Protein AF-A0A2K5YBT8-F1 (afdb_monomer)

Nearest PDB structures (foldseek):
  3cdg-assembly2_F  TM=9.381E-01  e=1.094E-07  Homo sapiens
  3cii-assembly2_J  TM=9.583E-01  e=3.574E-07  Homo sapiens
  3ff7-assembly1_D  TM=8.486E-01  e=1.253E-03  Homo sapiens
  5tzn-assembly1_A  TM=7.793E-01  e=3.191E-03  Mus musculus
  4j6p-assembly1_A  TM=6.678E-01  e=1.109E-02  Homo sapiens

Organism: Mandrillus leucophaeus (NCBI:txid9568)

Radius of gyration: 11.76 Å; Cα contacts (8 Å, |Δi|>4): 121; chains: 1; bounding box: 25×25×30 Å

Secondary structure (DSSP, 8-state):
--HHHH-SEEEEEEE-SSTTSPPEETTSPBP-S--B--SSTT--EEEEETTEEEEE-TTS---B------

InterPro domains:
  IPR016186 C-type lectin-like/link domain superfamily [G3DSA:3.10.100.10] (1-69)
  IPR016187 C-type lectin fold [SSF56436] (4-69)
  IPR050919 NKG2/CD94 Natural Killer Receptors [PTHR22800] (1-69)

Structure (mmCIF, N/CA/C/O backbone):
data_AF-A0A2K5YBT8-F1
#
_entry.id   AF-A0A2K5YBT8-F1
#
loop_
_atom_site.group_PDB
_atom_site.id
_atom_site.type_symbol
_atom_site.label_atom_id
_atom_site.label_alt_id
_atom_site.label_comp_id
_atom_site.label_asym_id
_atom_site.label_entity_id
_atom_site.label_seq_id
_atom_site.pdbx_PDB_ins_code
_atom_site.Cartn_x
_atom_site.Cartn_y
_atom_site.Cartn_z
_atom_site.occupancy
_atom_site.B_iso_or_equiv
_atom_site.auth_seq_id
_atom_site.auth_comp_id
_atom_site.auth_asym_id
_atom_site.auth_atom_id
_atom_site.pdbx_PDB_model_num
ATOM 1 N N . LYS A 1 1 ? -2.553 -7.590 13.591 1.00 54.56 1 LYS A N 1
ATOM 2 C CA . LYS A 1 1 ? -3.159 -8.919 13.312 1.00 54.56 1 LYS A CA 1
ATOM 3 C C . LYS A 1 1 ? -4.691 -8.952 13.390 1.00 54.56 1 LYS A C 1
ATOM 5 O O . LYS A 1 1 ? -5.263 -9.852 12.804 1.00 54.56 1 LYS A O 1
ATOM 10 N N . PHE A 1 2 ? -5.366 -8.002 14.053 1.00 65.31 2 PHE A N 1
ATOM 11 C CA . PHE A 1 2 ? -6.837 -8.002 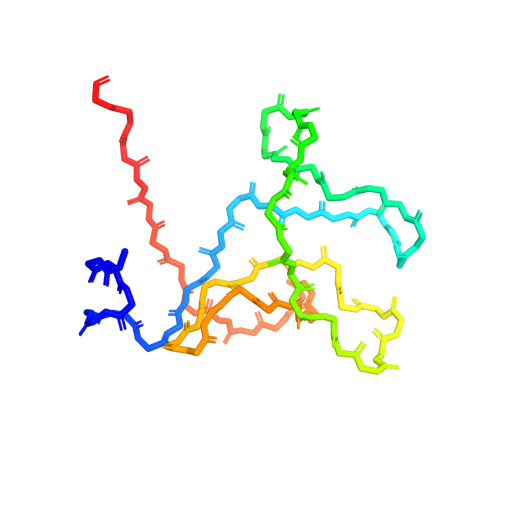14.138 1.00 65.31 2 PHE A CA 1
ATOM 12 C C . PHE A 1 2 ? -7.529 -7.760 12.782 1.00 65.31 2 PHE A C 1
ATOM 14 O O . PHE A 1 2 ? -8.404 -8.520 12.392 1.00 65.31 2 PHE A O 1
ATOM 21 N N . LEU A 1 3 ? -7.068 -6.769 12.008 1.00 69.31 3 LEU A N 1
ATOM 22 C CA . LEU A 1 3 ? -7.685 -6.419 10.720 1.00 69.31 3 LEU A CA 1
ATOM 23 C C . LEU A 1 3 ? -7.649 -7.557 9.688 1.00 69.31 3 LEU A C 1
ATOM 25 O O . LEU A 1 3 ? -8.620 -7.749 8.973 1.00 69.31 3 LEU A O 1
ATOM 29 N N . THR A 1 4 ? -6.580 -8.355 9.648 1.00 67.56 4 THR A N 1
ATOM 30 C CA . THR A 1 4 ? -6.454 -9.506 8.732 1.00 67.56 4 THR A CA 1
ATOM 31 C C . THR A 1 4 ? -7.375 -10.675 9.080 1.00 67.56 4 THR A C 1
ATOM 33 O O . THR A 1 4 ? -7.547 -11.562 8.255 1.00 67.56 4 THR A O 1
ATOM 36 N N . ALA A 1 5 ? -7.926 -10.713 10.299 1.00 68.38 5 ALA A N 1
ATOM 37 C CA . ALA A 1 5 ? -8.906 -11.722 10.699 1.00 68.38 5 ALA A CA 1
ATOM 38 C C . ALA A 1 5 ? -10.336 -11.351 10.269 1.00 68.38 5 ALA A C 1
ATOM 40 O O . ALA A 1 5 ? -11.191 -12.223 10.191 1.00 68.38 5 ALA A O 1
ATOM 41 N N . ILE A 1 6 ? -10.585 -10.066 9.998 1.00 74.31 6 ILE A N 1
ATOM 42 C CA . ILE A 1 6 ? -11.907 -9.532 9.638 1.00 74.31 6 ILE A CA 1
ATOM 43 C C . ILE A 1 6 ? -11.977 -9.216 8.142 1.00 74.31 6 ILE A C 1
ATOM 45 O O . ILE A 1 6 ? -13.026 -9.369 7.525 1.00 74.31 6 ILE A O 1
ATOM 49 N N . LEU A 1 7 ? -10.859 -8.790 7.550 1.00 80.38 7 LEU A N 1
ATOM 50 C CA . LEU A 1 7 ? -10.790 -8.328 6.171 1.00 80.38 7 LEU A CA 1
ATOM 51 C C . LEU A 1 7 ? -9.933 -9.286 5.333 1.00 80.38 7 LEU A C 1
ATOM 53 O O . LEU A 1 7 ? -8.730 -9.395 5.595 1.00 80.38 7 LEU A O 1
ATOM 57 N N . PRO A 1 8 ? -10.503 -9.948 4.307 1.00 83.75 8 PRO A N 1
ATOM 58 C CA . PRO A 1 8 ? -9.727 -10.803 3.409 1.00 83.75 8 PRO A CA 1
ATOM 59 C C . PRO A 1 8 ? -8.691 -9.991 2.616 1.00 83.75 8 PRO A C 1
ATOM 61 O O . PRO A 1 8 ? -7.545 -10.424 2.452 1.00 83.75 8 PRO A O 1
ATOM 64 N N . SER A 1 9 ? -9.074 -8.782 2.197 1.00 90.56 9 SER A N 1
ATOM 65 C CA . SER A 1 9 ? -8.216 -7.805 1.532 1.00 90.56 9 SER A CA 1
ATOM 66 C C . SER A 1 9 ? -8.715 -6.378 1.751 1.00 90.56 9 SER A C 1
ATOM 68 O O . SER A 1 9 ? -9.922 -6.152 1.825 1.00 90.56 9 SER A O 1
ATOM 70 N N . SER A 1 10 ? -7.803 -5.410 1.818 1.00 94.19 10 SER A N 1
ATOM 71 C CA . SER A 1 10 ? -8.151 -3.989 1.812 1.00 94.19 10 SER A CA 1
ATOM 72 C C . SER A 1 10 ? -7.017 -3.145 1.251 1.00 94.19 10 SER A C 1
ATOM 74 O O . SER A 1 10 ? -5.872 -3.337 1.658 1.00 94.19 10 SER A O 1
ATOM 76 N N . TRP A 1 11 ? -7.324 -2.141 0.431 1.00 96.56 11 TRP A N 1
ATOM 77 C CA . TRP A 1 11 ? -6.37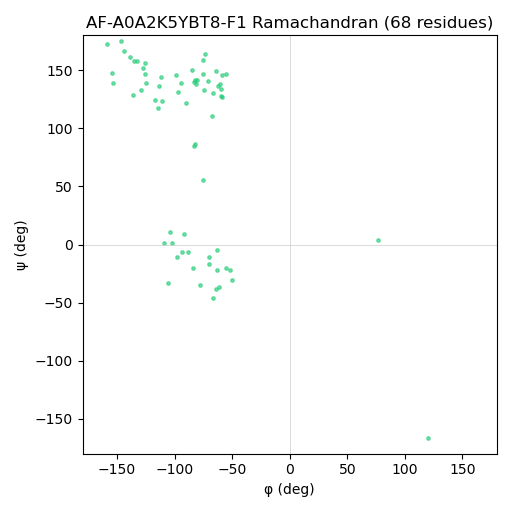6 -1.062 0.163 1.00 96.56 11 TRP A CA 1
ATOM 78 C C . TRP A 1 11 ? -5.923 -0.400 1.466 1.00 96.56 11 TRP A C 1
ATOM 80 O O . TRP A 1 11 ? -6.693 -0.296 2.431 1.00 96.56 11 TRP A O 1
ATOM 90 N N . ILE A 1 12 ? -4.667 0.044 1.481 1.00 95.62 12 ILE A N 1
ATOM 91 C CA . ILE A 1 12 ? -4.103 0.898 2.527 1.00 95.62 12 ILE A CA 1
ATOM 92 C C . ILE A 1 12 ? -3.487 2.143 1.886 1.00 95.62 12 ILE A C 1
ATOM 94 O O . ILE A 1 12 ? -3.109 2.130 0.721 1.00 95.62 12 ILE A O 1
ATOM 98 N N . GLY A 1 13 ? -3.370 3.229 2.650 1.00 96.69 13 GLY A N 1
ATOM 99 C CA . GLY A 1 13 ? -2.799 4.494 2.173 1.0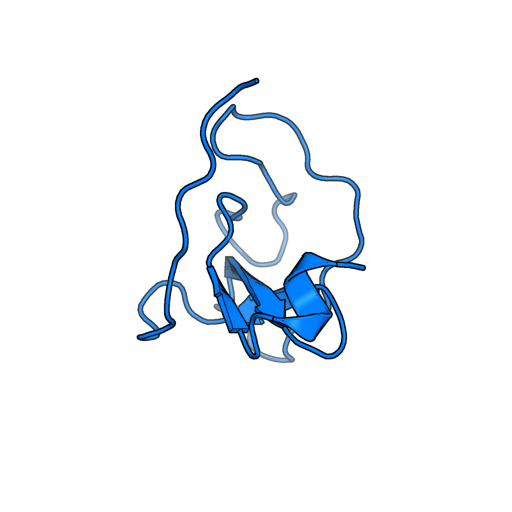0 96.69 13 GLY A CA 1
ATOM 100 C C . GLY A 1 13 ? -1.272 4.465 2.056 1.00 96.69 13 GLY A C 1
ATOM 101 O O . GLY A 1 13 ? -0.608 5.271 2.712 1.00 96.69 13 GLY A O 1
ATOM 102 N N . VAL A 1 14 ? -0.727 3.510 1.299 1.00 97.44 14 VAL A N 1
ATOM 103 C CA . VAL A 1 14 ? 0.705 3.347 1.012 1.00 97.44 14 VAL A CA 1
ATOM 104 C C . VAL A 1 14 ? 0.892 3.036 -0.476 1.00 97.44 14 VAL A C 1
ATOM 106 O O . VAL A 1 14 ? 0.263 2.118 -1.002 1.00 97.44 14 VAL A O 1
ATOM 109 N N . SER A 1 15 ? 1.766 3.782 -1.147 1.00 96.25 15 SER A N 1
ATOM 110 C CA . SER A 1 15 ? 2.066 3.625 -2.576 1.00 96.25 15 SER A CA 1
ATOM 111 C C . SER A 1 15 ? 3.530 3.950 -2.883 1.00 96.25 15 SER A C 1
ATOM 113 O O . SER A 1 15 ? 4.287 4.355 -1.998 1.00 96.25 15 SER A O 1
ATOM 115 N N . ARG A 1 16 ? 3.949 3.745 -4.131 1.00 94.94 16 ARG A N 1
ATOM 116 C CA . ARG A 1 16 ? 5.233 4.197 -4.686 1.00 94.94 16 ARG A CA 1
ATOM 117 C C . ARG A 1 16 ? 5.019 4.724 -6.105 1.00 94.94 16 ARG A C 1
ATOM 119 O O . ARG A 1 16 ? 4.022 4.400 -6.737 1.00 94.94 16 ARG A O 1
ATOM 126 N N . ASN A 1 17 ? 5.954 5.515 -6.621 1.00 92.69 17 ASN A N 1
ATOM 127 C CA . ASN A 1 17 ? 5.843 6.042 -7.989 1.00 92.69 17 ASN A CA 1
ATOM 128 C C . ASN A 1 17 ? 6.210 4.994 -9.051 1.00 92.69 17 ASN A C 1
ATOM 130 O O . ASN A 1 17 ? 5.642 4.978 -10.135 1.00 92.69 17 ASN A O 1
ATOM 134 N N . SER A 1 18 ? 7.177 4.129 -8.745 1.00 90.12 18 SER A N 1
ATOM 135 C CA . SER A 1 18 ? 7.555 2.977 -9.567 1.00 90.12 18 SER A CA 1
ATOM 136 C C . SER A 1 18 ? 8.278 1.940 -8.710 1.00 90.12 18 SER A C 1
ATOM 138 O O . SER A 1 18 ? 8.636 2.237 -7.569 1.00 90.12 18 SER A O 1
ATOM 140 N N . SER A 1 19 ? 8.555 0.760 -9.269 1.00 86.88 19 SER A N 1
ATOM 141 C CA . SER A 1 19 ? 9.160 -0.377 -8.557 1.00 86.88 19 SER A CA 1
ATOM 142 C C . SER A 1 19 ? 10.426 -0.073 -7.749 1.00 86.88 19 SER A C 1
ATOM 144 O O . SER A 1 19 ? 10.652 -0.692 -6.713 1.00 86.88 19 SER A O 1
ATOM 146 N N . HIS A 1 20 ? 11.237 0.896 -8.178 1.00 86.62 20 HIS A N 1
ATOM 147 C CA . HIS A 1 20 ? 12.498 1.247 -7.510 1.00 86.62 20 HIS A CA 1
ATOM 148 C C . HIS A 1 20 ? 12.371 2.377 -6.481 1.00 86.62 20 HIS A C 1
ATOM 150 O O . HIS A 1 20 ? 13.338 2.694 -5.790 1.00 86.62 20 HIS A O 1
ATOM 156 N N . HIS A 1 21 ? 11.200 3.006 -6.383 1.00 92.00 21 HIS A N 1
ATOM 157 C CA . HIS A 1 21 ? 10.961 4.074 -5.421 1.00 92.00 21 HIS A CA 1
ATOM 158 C C . HIS A 1 21 ? 10.546 3.501 -4.062 1.00 92.00 21 HIS A C 1
ATOM 160 O O . HIS A 1 21 ? 9.905 2.448 -3.999 1.00 92.00 21 HIS A O 1
ATOM 166 N N . PRO A 1 22 ? 10.877 4.198 -2.961 1.00 94.12 22 PRO A N 1
ATOM 167 C CA . PRO A 1 22 ? 10.458 3.770 -1.639 1.00 94.12 22 PRO A CA 1
ATOM 168 C C . PRO A 1 22 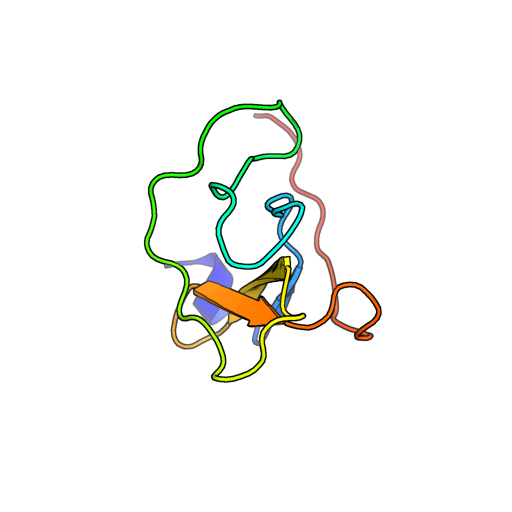? 8.936 3.817 -1.507 1.00 94.12 22 PRO A C 1
ATOM 170 O O . PRO A 1 22 ? 8.266 4.688 -2.064 1.00 94.12 22 PRO A O 1
ATOM 173 N N . TRP A 1 23 ? 8.408 2.913 -0.690 1.00 96.69 23 TRP A N 1
ATOM 174 C CA . TRP A 1 23 ? 7.023 2.969 -0.253 1.00 96.69 23 TRP A CA 1
ATOM 175 C C . TRP A 1 23 ? 6.802 4.186 0.643 1.00 96.69 23 TRP A C 1
ATOM 177 O O . TRP A 1 23 ? 7.539 4.414 1.608 1.00 96.69 23 TRP A O 1
ATOM 187 N N . VAL A 1 24 ? 5.764 4.955 0.342 1.00 98.00 24 VAL A N 1
ATOM 188 C CA . VAL A 1 24 ? 5.396 6.173 1.061 1.00 98.00 24 VAL A CA 1
ATOM 189 C C . VAL A 1 24 ? 3.956 6.085 1.535 1.00 98.00 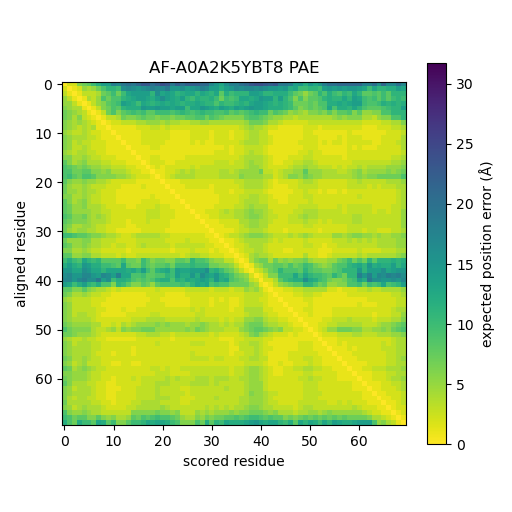24 VAL A C 1
ATOM 191 O O . VAL A 1 24 ? 3.074 5.586 0.844 1.00 98.00 24 VAL A O 1
ATOM 194 N N . THR A 1 25 ? 3.716 6.550 2.756 1.00 97.25 25 THR A N 1
ATOM 195 C CA . THR A 1 25 ? 2.360 6.709 3.291 1.00 97.25 25 THR A CA 1
ATOM 196 C C . THR A 1 25 ? 1.672 7.913 2.649 1.00 97.25 25 THR A C 1
ATOM 198 O O . THR A 1 25 ? 2.341 8.815 2.150 1.00 97.25 25 THR A O 1
ATOM 201 N N . ILE A 1 26 ? 0.345 8.004 2.769 1.00 95.44 26 ILE A N 1
ATOM 202 C CA . ILE A 1 26 ? -0.433 9.185 2.344 1.00 95.44 26 ILE A CA 1
ATOM 203 C C . ILE A 1 26 ? 0.047 10.508 2.977 1.00 95.44 26 ILE A C 1
ATOM 205 O O . ILE A 1 26 ? -0.205 11.579 2.441 1.00 95.44 26 ILE A O 1
ATOM 209 N N . ASN A 1 27 ? 0.780 10.441 4.096 1.00 95.19 27 ASN A N 1
ATOM 210 C CA . ASN A 1 27 ? 1.376 11.604 4.760 1.00 95.19 27 ASN A CA 1
ATOM 211 C C . ASN A 1 27 ? 2.815 11.907 4.286 1.00 95.19 27 ASN A C 1
ATOM 213 O O . ASN A 1 27 ? 3.510 12.689 4.926 1.00 95.19 27 ASN A O 1
ATOM 217 N N . GLY A 1 28 ? 3.309 11.243 3.238 1.00 95.56 28 GLY A N 1
ATOM 218 C CA . GLY A 1 28 ? 4.657 11.441 2.690 1.00 95.56 28 GLY A CA 1
ATOM 219 C C . GLY A 1 28 ? 5.796 10.801 3.494 1.00 95.56 28 GLY A C 1
ATOM 220 O O . GLY A 1 28 ? 6.961 10.968 3.150 1.00 95.56 28 GLY A O 1
ATOM 221 N N . LEU A 1 29 ? 5.492 10.053 4.558 1.00 96.88 29 LEU A N 1
ATOM 222 C CA . LEU A 1 29 ? 6.507 9.352 5.353 1.00 96.88 29 LEU A CA 1
ATOM 223 C C . LEU A 1 29 ? 6.895 8.021 4.707 1.00 96.88 29 LEU A C 1
ATOM 225 O O . LEU A 1 29 ? 6.011 7.291 4.252 1.00 96.88 29 LEU A O 1
ATOM 229 N N . THR A 1 30 ? 8.182 7.662 4.758 1.00 96.94 30 THR A N 1
ATOM 230 C CA . THR A 1 30 ? 8.669 6.341 4.335 1.00 96.94 30 THR A CA 1
ATOM 231 C C . THR A 1 30 ? 7.998 5.229 5.135 1.00 96.94 30 THR A C 1
ATOM 233 O O . THR A 1 30 ? 8.025 5.213 6.370 1.00 96.94 30 THR A O 1
ATOM 236 N N . PHE A 1 31 ? 7.430 4.264 4.426 1.00 96.75 31 PHE A N 1
ATOM 237 C CA . PHE A 1 31 ? 6.829 3.078 5.005 1.00 96.75 31 PHE A CA 1
ATOM 238 C C . PHE A 1 31 ? 7.876 1.966 5.135 1.00 96.75 31 PHE A C 1
ATOM 240 O O . PHE A 1 31 ? 8.505 1.574 4.159 1.00 96.75 31 PHE A O 1
ATOM 247 N N . LYS A 1 32 ? 8.086 1.478 6.362 1.00 93.69 32 LYS A N 1
ATOM 248 C CA . LYS A 1 32 ? 9.207 0.578 6.694 1.00 93.69 32 LYS A CA 1
ATOM 249 C C . LYS A 1 32 ? 8.856 -0.910 6.724 1.00 93.69 32 LYS A C 1
ATOM 251 O O . LYS A 1 32 ? 9.757 -1.725 6.877 1.00 93.69 32 LYS A O 1
ATOM 256 N N . HIS A 1 33 ? 7.574 -1.270 6.666 1.00 92.12 33 HIS A N 1
ATOM 257 C CA . HIS A 1 33 ? 7.199 -2.682 6.720 1.00 92.12 33 HIS A CA 1
ATOM 258 C C . HIS A 1 33 ? 7.371 -3.316 5.346 1.00 92.12 33 HIS A C 1
ATOM 260 O O . HIS A 1 33 ? 7.054 -2.697 4.333 1.00 92.12 33 HIS A O 1
ATOM 266 N N . GLU A 1 34 ? 7.837 -4.561 5.344 1.00 92.12 34 GLU A N 1
ATOM 267 C CA . GLU A 1 34 ? 7.978 -5.351 4.130 1.00 92.12 34 GLU A CA 1
ATOM 268 C C . GLU A 1 34 ? 6.616 -5.522 3.446 1.00 92.12 34 GLU A C 1
ATOM 270 O O . GLU A 1 34 ? 5.626 -5.930 4.064 1.00 92.12 34 GLU A O 1
ATOM 275 N N . ILE A 1 35 ? 6.581 -5.191 2.160 1.00 93.25 35 ILE A N 1
ATOM 276 C CA . ILE A 1 35 ? 5.454 -5.430 1.268 1.00 93.25 35 ILE A CA 1
ATOM 277 C C . ILE A 1 35 ? 5.928 -6.496 0.294 1.00 93.25 35 ILE A C 1
ATOM 279 O O . ILE A 1 35 ? 6.954 -6.317 -0.358 1.00 93.25 35 ILE A O 1
ATOM 283 N N . LYS A 1 36 ? 5.203 -7.616 0.219 1.00 91.12 36 LYS A N 1
ATOM 284 C CA . LYS A 1 36 ? 5.525 -8.655 -0.756 1.00 91.12 36 LYS A CA 1
ATOM 285 C C . LYS A 1 36 ? 5.239 -8.116 -2.143 1.00 91.12 36 LYS A C 1
ATOM 287 O O . LYS A 1 36 ? 4.072 -7.906 -2.486 1.00 91.12 36 LYS A O 1
ATOM 292 N N . ASP A 1 37 ? 6.309 -7.898 -2.889 1.00 80.12 37 ASP A N 1
ATOM 293 C CA . ASP A 1 37 ? 6.210 -7.488 -4.271 1.00 80.12 37 ASP A CA 1
ATOM 294 C C . ASP A 1 37 ? 5.704 -8.636 -5.139 1.00 80.12 37 ASP A C 1
ATOM 296 O O . ASP A 1 37 ? 6.029 -9.806 -4.923 1.00 80.12 37 ASP A O 1
ATOM 300 N N . SER A 1 38 ? 4.851 -8.296 -6.098 1.00 71.50 38 SER A N 1
ATOM 301 C CA . SER A 1 38 ? 4.589 -9.173 -7.231 1.00 71.50 38 SER A CA 1
ATOM 302 C C . SER A 1 38 ? 5.764 -9.124 -8.204 1.00 71.50 38 SER A C 1
ATOM 304 O O . SER A 1 38 ? 6.433 -8.097 -8.290 1.00 71.50 38 SER A O 1
ATOM 306 N N . ASP A 1 39 ? 5.912 -10.145 -9.043 1.00 71.12 39 ASP A N 1
ATOM 307 C CA . ASP A 1 39 ? 6.912 -10.164 -10.120 1.00 71.12 39 ASP A CA 1
ATOM 308 C C . ASP A 1 39 ? 6.696 -9.071 -11.193 1.00 71.12 39 ASP A C 1
ATOM 310 O O . ASP A 1 39 ? 7.506 -8.922 -12.106 1.00 71.12 39 ASP A O 1
ATOM 314 N N . ASN A 1 40 ? 5.602 -8.303 -11.108 1.00 70.88 40 ASN A N 1
ATOM 315 C CA . ASN A 1 40 ? 5.242 -7.269 -12.065 1.00 70.88 40 ASN A CA 1
ATOM 316 C C 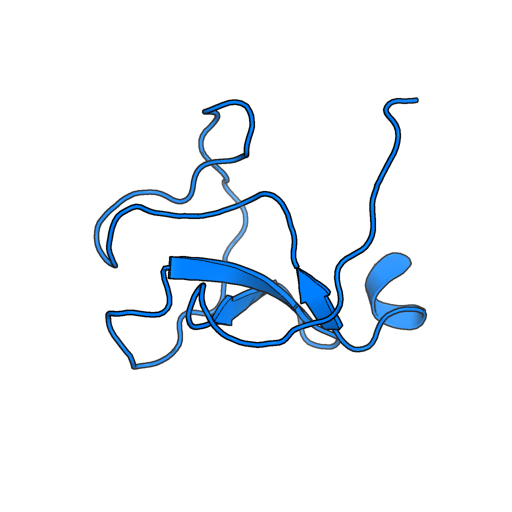. ASN A 1 40 ? 5.679 -5.865 -11.607 1.00 70.88 40 ASN A C 1
ATOM 318 O O . ASN A 1 40 ? 5.387 -5.426 -10.492 1.00 70.88 40 ASN A O 1
ATOM 322 N N . ALA A 1 41 ? 6.329 -5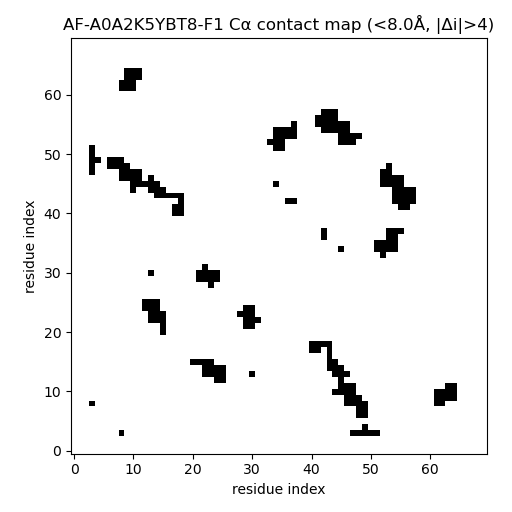.130 -12.512 1.00 69.50 41 ALA A N 1
ATOM 323 C CA . ALA A 1 41 ? 6.938 -3.828 -12.251 1.00 69.50 41 ALA A CA 1
ATOM 324 C C . ALA A 1 41 ? 5.930 -2.681 -12.001 1.00 69.50 41 ALA A C 1
ATOM 326 O O . ALA A 1 41 ? 6.321 -1.585 -11.579 1.00 69.50 41 ALA A O 1
ATOM 327 N N . GLU A 1 42 ? 4.641 -2.911 -12.251 1.00 81.81 42 GLU A N 1
ATOM 328 C CA . GLU A 1 42 ? 3.587 -1.888 -12.172 1.00 81.81 42 GLU A CA 1
ATOM 329 C C . GLU A 1 42 ? 2.740 -1.959 -10.893 1.00 81.81 42 GLU A C 1
ATOM 331 O O . GLU A 1 42 ? 1.826 -1.157 -10.690 1.00 81.81 42 GLU A O 1
ATOM 336 N N . HIS A 1 43 ? 3.043 -2.890 -9.987 1.00 93.62 43 HIS A N 1
ATOM 337 C CA . HIS A 1 43 ? 2.283 -3.059 -8.752 1.00 93.62 43 HIS A CA 1
ATOM 338 C C . HIS A 1 43 ? 2.780 -2.066 -7.701 1.00 93.62 43 HIS A C 1
ATOM 340 O O . HIS A 1 43 ? 3.675 -2.341 -6.901 1.00 93.62 43 HIS A O 1
ATOM 346 N N . ASN A 1 44 ? 2.242 -0.852 -7.765 1.00 95.12 44 ASN A N 1
ATOM 347 C CA . ASN A 1 44 ? 2.742 0.310 -7.033 1.00 95.12 44 ASN A CA 1
ATOM 348 C C . ASN A 1 44 ? 1.825 0.767 -5.893 1.00 95.12 44 ASN A C 1
ATOM 350 O O . ASN A 1 44 ? 2.147 1.730 -5.195 1.00 95.12 44 ASN A O 1
ATOM 354 N N . CYS A 1 45 ? 0.714 0.068 -5.664 1.00 95.56 45 CYS A N 1
ATOM 355 C CA . CYS A 1 45 ? -0.197 0.327 -4.557 1.00 95.56 45 CYS A CA 1
ATOM 356 C C . CYS A 1 45 ? -0.183 -0.842 -3.576 1.00 95.56 45 CYS A C 1
ATOM 358 O O . CYS A 1 45 ? -0.181 -2.007 -3.973 1.00 95.56 45 CYS A O 1
ATOM 360 N N . ALA A 1 46 ? -0.142 -0.535 -2.280 1.00 95.81 46 ALA A N 1
ATOM 361 C CA . ALA A 1 46 ? -0.074 -1.551 -1.242 1.00 95.81 46 ALA A CA 1
ATOM 362 C C . ALA A 1 46 ? -1.467 -1.901 -0.719 1.00 95.81 46 ALA A C 1
ATOM 364 O O . ALA A 1 46 ? -2.294 -1.033 -0.430 1.00 95.81 46 ALA A O 1
ATOM 365 N N . MET A 1 47 ? -1.690 -3.188 -0.497 1.00 94.25 47 MET A N 1
ATOM 366 C CA . MET A 1 47 ? -2.901 -3.716 0.110 1.00 94.25 47 MET A CA 1
ATOM 367 C C . MET A 1 47 ? -2.576 -4.589 1.319 1.00 94.25 47 MET A C 1
ATOM 369 O O . MET A 1 47 ? -1.578 -5.315 1.373 1.00 94.25 47 MET A O 1
ATOM 373 N N . LEU A 1 48 ? -3.473 -4.553 2.295 1.00 93.38 48 LEU A N 1
ATOM 374 C CA . LEU A 1 48 ? -3.577 -5.576 3.316 1.00 93.38 48 LEU A CA 1
ATOM 375 C C . LEU A 1 48 ? -4.221 -6.820 2.702 1.00 93.38 48 LEU A C 1
ATOM 377 O O . LEU A 1 48 ? -5.258 -6.725 2.053 1.00 93.38 48 LEU A O 1
ATOM 381 N N . HIS A 1 49 ? -3.644 -7.988 2.956 1.00 89.44 49 HIS A N 1
ATOM 382 C CA . HIS A 1 49 ? -4.199 -9.286 2.592 1.00 89.44 49 HIS A CA 1
ATOM 383 C C . HIS A 1 49 ? -4.115 -10.232 3.800 1.00 89.44 49 HIS A C 1
ATOM 385 O O . HIS A 1 49 ? -3.255 -10.070 4.670 1.00 89.44 49 HIS A O 1
ATOM 391 N N . ALA A 1 50 ? -4.940 -11.281 3.841 1.00 85.19 50 ALA A N 1
ATOM 392 C CA . ALA A 1 50 ? -4.941 -12.280 4.923 1.00 85.19 50 ALA A CA 1
ATOM 393 C C . ALA A 1 50 ? -3.556 -12.903 5.229 1.00 85.19 50 ALA A C 1
ATOM 395 O O . ALA A 1 50 ? -3.311 -13.398 6.326 1.00 85.19 50 ALA A O 1
ATOM 396 N N . ARG A 1 51 ? -2.629 -12.858 4.262 1.00 84.06 51 ARG A N 1
ATOM 397 C CA . ARG A 1 51 ? -1.258 -13.403 4.357 1.00 84.06 51 ARG A CA 1
ATOM 398 C C . ARG A 1 51 ? -0.164 -12.340 4.560 1.00 84.06 51 ARG A C 1
ATOM 400 O O . ARG A 1 51 ? 1.011 -12.668 4.423 1.00 84.06 51 ARG A O 1
ATOM 407 N N . GLY A 1 52 ? -0.531 -11.089 4.843 1.00 89.25 52 GLY A N 1
ATOM 408 C CA . GLY A 1 52 ? 0.400 -9.967 5.011 1.00 89.25 52 GLY A CA 1
ATOM 409 C C . GLY A 1 52 ? 0.161 -8.829 4.020 1.00 89.25 52 GLY A C 1
ATOM 410 O O . GLY A 1 52 ? -0.880 -8.770 3.370 1.00 89.25 52 GLY A O 1
ATOM 411 N N . LEU A 1 53 ? 1.125 -7.915 3.926 1.00 93.31 53 LEU A N 1
ATOM 412 C CA . LEU A 1 53 ? 1.085 -6.802 2.979 1.00 93.31 53 LEU A CA 1
ATOM 413 C C . LEU A 1 53 ? 1.555 -7.262 1.598 1.00 93.31 53 LEU A C 1
ATOM 415 O O . LEU A 1 53 ? 2.523 -8.018 1.492 1.00 93.31 53 LEU A O 1
ATOM 419 N N . LYS A 1 54 ? 0.865 -6.805 0.556 1.00 93.44 54 LYS A N 1
ATOM 420 C CA . LYS A 1 54 ? 1.164 -7.115 -0.846 1.00 93.44 54 LYS A CA 1
ATOM 421 C C . LYS A 1 54 ? 1.085 -5.862 -1.704 1.00 93.44 54 LYS A C 1
ATOM 423 O O . LYS A 1 54 ? 0.389 -4.922 -1.319 1.00 93.44 54 LYS A O 1
ATOM 428 N N . SER A 1 55 ? 1.752 -5.879 -2.850 1.00 93.88 55 SER A N 1
ATOM 429 C CA . SER A 1 55 ? 1.551 -4.885 -3.899 1.00 93.88 55 SER A CA 1
ATOM 430 C C . SER A 1 55 ? 0.618 -5.393 -5.001 1.00 93.88 55 SER A C 1
ATOM 432 O O . SER A 1 55 ? 0.591 -6.585 -5.319 1.00 93.88 55 SER A O 1
ATOM 434 N N . ASP A 1 56 ? -0.166 -4.478 -5.563 1.00 93.69 56 ASP A N 1
ATOM 435 C CA . ASP A 1 56 ? -1.071 -4.718 -6.690 1.00 93.69 56 ASP A CA 1
ATOM 436 C C . ASP A 1 56 ? -1.099 -3.478 -7.609 1.00 93.69 56 ASP A C 1
ATOM 438 O O . ASP A 1 56 ? -0.592 -2.405 -7.242 1.00 93.69 56 ASP A O 1
ATOM 442 N N . GLN A 1 57 ? -1.648 -3.620 -8.815 1.00 94.06 57 GLN A N 1
ATOM 443 C CA . GLN A 1 57 ? -1.896 -2.505 -9.726 1.00 94.06 57 GLN A CA 1
ATOM 444 C C . GLN A 1 57 ? -2.832 -1.503 -9.053 1.00 94.06 57 GLN A C 1
ATOM 446 O O . GLN A 1 57 ? -3.860 -1.864 -8.484 1.00 94.06 57 GLN A O 1
ATOM 451 N N . CYS A 1 58 ? -2.493 -0.219 -9.134 1.00 93.75 58 CYS A N 1
ATOM 452 C CA . CYS A 1 58 ? -3.281 0.834 -8.493 1.00 93.75 58 CYS A CA 1
ATOM 453 C C . CYS A 1 58 ? -4.712 0.953 -9.042 1.00 93.75 58 CYS A C 1
ATOM 455 O O . CYS A 1 58 ? -5.590 1.467 -8.355 1.00 93.75 58 CYS A O 1
ATOM 457 N N . GLU A 1 59 ? -4.941 0.466 -10.260 1.00 93.75 59 GLU A N 1
ATOM 458 C CA . GLU A 1 59 ? -6.240 0.469 -10.937 1.00 93.75 59 GLU A CA 1
ATOM 459 C C . GLU A 1 59 ? -7.078 -0.785 -10.621 1.00 93.75 59 GLU A C 1
ATOM 461 O O . GLU A 1 59 ? -8.253 -0.860 -10.988 1.00 93.75 59 GLU A O 1
ATOM 466 N N . SER A 1 60 ? -6.510 -1.762 -9.900 1.00 93.75 60 SER A N 1
ATOM 467 C CA . SER A 1 60 ? -7.228 -2.962 -9.473 1.00 93.75 60 SER A CA 1
ATOM 468 C C . SER A 1 60 ? -8.416 -2.608 -8.575 1.00 93.75 60 SER A C 1
ATOM 470 O O . SER A 1 60 ? -8.336 -1.797 -7.647 1.00 93.75 60 SER A O 1
ATOM 472 N N . THR A 1 61 ? -9.545 -3.279 -8.803 1.00 95.00 61 THR A N 1
ATOM 473 C CA . THR A 1 61 ? -10.749 -3.096 -7.982 1.00 95.00 61 THR A CA 1
ATOM 474 C C . THR A 1 61 ? -10.653 -3.930 -6.702 1.00 95.00 61 THR A C 1
ATOM 476 O O . THR A 1 61 ? -11.125 -5.064 -6.640 1.00 95.00 61 THR A O 1
ATOM 479 N N . VAL A 1 62 ? -10.036 -3.360 -5.665 1.00 93.44 62 VAL A N 1
ATOM 480 C CA . VAL A 1 62 ? -9.945 -3.947 -4.316 1.00 93.44 62 VAL A CA 1
ATOM 481 C C . VAL A 1 62 ? -10.776 -3.120 -3.331 1.00 93.44 62 VAL A C 1
ATOM 483 O O . VAL A 1 62 ? -10.850 -1.895 -3.418 1.00 93.44 62 VAL A O 1
ATOM 486 N N . ILE A 1 63 ? -11.410 -3.796 -2.370 1.00 93.81 63 ILE A N 1
ATOM 487 C CA . ILE A 1 63 ? -12.153 -3.148 -1.279 1.00 93.81 63 ILE A CA 1
ATOM 488 C C . ILE A 1 63 ? -11.209 -2.225 -0.491 1.00 93.81 63 ILE A C 1
ATOM 490 O O . ILE A 1 63 ? -10.037 -2.539 -0.307 1.00 93.81 63 ILE A O 1
ATOM 494 N N . TYR A 1 64 ? -11.709 -1.104 0.023 1.00 93.38 64 TYR A N 1
ATOM 495 C CA . TYR A 1 64 ? -10.960 -0.219 0.914 1.00 93.38 64 TYR A CA 1
ATOM 496 C C . TYR A 1 64 ? -11.746 0.055 2.196 1.00 93.38 64 TYR A C 1
ATOM 498 O O . TYR A 1 64 ? -12.975 0.037 2.204 1.00 93.38 64 TYR A O 1
ATOM 506 N N . HIS A 1 65 ? -11.026 0.324 3.284 1.00 91.38 65 HIS A N 1
ATOM 507 C CA . HIS A 1 65 ? -11.616 0.685 4.570 1.00 91.38 65 HIS A CA 1
ATOM 508 C C . HIS A 1 65 ? -10.961 1.951 5.103 1.00 91.38 65 HIS A C 1
ATOM 510 O O . HIS A 1 65 ? -9.735 2.066 5.147 1.00 91.38 65 HIS A O 1
ATOM 516 N N . CYS A 1 66 ? -11.787 2.891 5.549 1.00 91.25 66 CYS A N 1
ATOM 517 C CA . CYS A 1 66 ? -11.315 4.118 6.169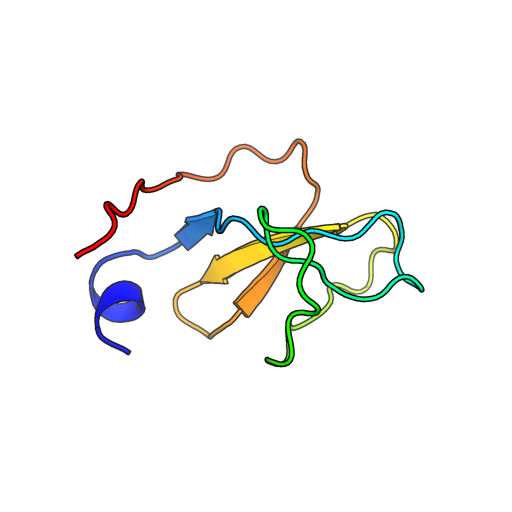 1.00 91.25 66 CYS A CA 1
ATOM 518 C C . CYS A 1 66 ? -11.023 3.878 7.653 1.00 91.25 66 CYS A C 1
ATOM 520 O O . CYS A 1 66 ? -11.784 3.217 8.358 1.00 91.25 66 CYS A O 1
ATOM 522 N N . LYS A 1 67 ? -9.929 4.460 8.146 1.00 88.69 67 LYS A N 1
ATOM 523 C CA . LYS A 1 67 ? -9.599 4.496 9.571 1.00 88.69 67 LYS A CA 1
ATOM 524 C C . LYS A 1 67 ? -9.573 5.948 10.028 1.00 88.69 67 LYS A C 1
ATOM 526 O O . LYS A 1 67 ? -8.808 6.745 9.492 1.00 88.69 67 LYS A O 1
ATOM 531 N N . HIS A 1 68 ? -10.356 6.269 11.050 1.00 90.75 68 HIS A N 1
ATOM 532 C CA . HIS A 1 68 ? -10.284 7.570 11.706 1.00 90.75 68 HIS A CA 1
ATOM 533 C C . HIS 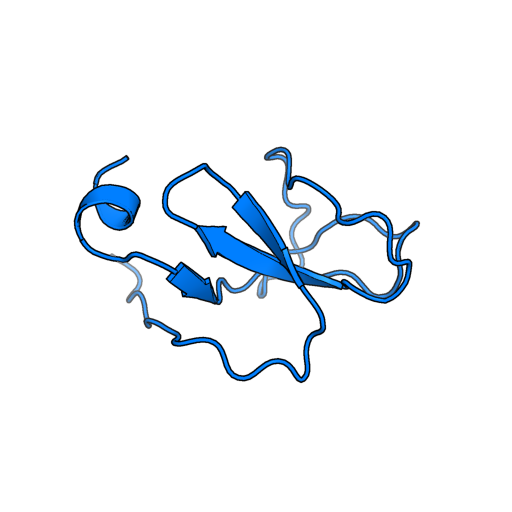A 1 68 ? -9.040 7.645 12.601 1.00 90.75 68 HIS A C 1
ATOM 535 O O . HIS A 1 68 ? -8.610 6.638 13.178 1.00 90.75 68 HIS A O 1
ATOM 541 N N . LYS A 1 69 ? -8.444 8.838 12.713 1.00 87.50 69 LYS A N 1
ATOM 542 C CA . LYS A 1 69 ? -7.472 9.096 13.782 1.00 87.50 69 LYS A CA 1
ATOM 543 C C . LYS A 1 69 ? -8.192 8.953 15.126 1.00 87.50 69 LYS A C 1
ATOM 545 O O . LYS A 1 69 ? -9.332 9.393 15.249 1.00 87.50 69 LYS A O 1
ATOM 550 N N . LEU A 1 70 ? -7.524 8.283 16.063 1.00 78.56 70 LEU A N 1
ATOM 551 C CA . LEU A 1 70 ? -7.909 8.263 17.472 1.00 78.56 70 LEU A CA 1
ATOM 552 C C . LEU A 1 70 ? -7.439 9.555 18.135 1.00 78.56 70 LEU A C 1
ATOM 554 O O . LEU A 1 70 ? -6.356 10.035 17.720 1.00 78.56 70 LEU A O 1
#

Foldseek 3Di:
DVCLVVDQKAFAQWWAPWQPGFIAGVVRDGDDDDEAEDPDGQQTTWMQHNVGIYTHHPPDDGHHDDDDDD

Solvent-accessible surface area (backbone atoms only — not comparable to full-atom values): 4243 Å² total; per-residue (Å²): 118,70,63,46,77,77,35,69,53,26,48,48,71,33,34,34,94,41,74,88,47,71,42,26,32,80,84,72,45,79,52,85,72,83,56,48,71,52,100,52,71,66,38,31,25,33,27,44,32,62,90,44,43,30,37,38,49,73,84,58,95,65,56,70,70,90,77,80,86,128

Sequence (70 aa):
KFLTAILPSSWIGVSRNSSHHPWVTINGLTFKHEIKDSDNAEHNCAMLHARGLKSDQCESTVIYHCKHKL

Mean predicted aligned error: 4.41 Å

pLDDT: mean 88.76, std 9.58, range [54.56, 98.0]